Protein AF-A0A6B3H5G5-F1 (afdb_monomer)

pLDDT: mean 94.87, std 4.85, range [64.0, 98.5]

Structure (mmCIF, N/CA/C/O backbone):
data_AF-A0A6B3H5G5-F1
#
_entry.id   AF-A0A6B3H5G5-F1
#
loop_
_atom_site.group_PDB
_atom_site.id
_atom_site.type_symbol
_atom_site.label_atom_id
_atom_site.label_alt_id
_atom_site.label_comp_id
_atom_site.label_asym_id
_atom_site.label_entity_id
_atom_site.label_seq_id
_atom_site.pdbx_PDB_ins_code
_atom_site.Cartn_x
_atom_site.Cartn_y
_atom_site.Cartn_z
_atom_site.occupancy
_atom_site.B_iso_or_equiv
_atom_site.auth_seq_id
_atom_site.auth_comp_id
_atom_site.auth_asym_id
_atom_site.auth_atom_id
_atom_site.pdbx_PDB_model_num
ATOM 1 N N . GLU A 1 1 ? -18.744 6.953 0.540 1.00 64.00 1 GLU A N 1
ATOM 2 C CA . GLU A 1 1 ? -17.749 6.912 1.635 1.00 64.00 1 GLU A CA 1
ATOM 3 C C . GLU A 1 1 ? -18.226 5.958 2.720 1.00 64.00 1 GLU A C 1
ATOM 5 O O . GLU A 1 1 ? -19.420 5.956 2.999 1.00 64.00 1 GLU A O 1
ATOM 10 N N . MET A 1 2 ? -17.332 5.148 3.299 1.00 77.56 2 MET A N 1
ATOM 11 C CA . MET A 1 2 ? -17.691 4.092 4.265 1.00 77.56 2 MET A CA 1
ATOM 12 C C . MET A 1 2 ? -17.851 4.595 5.716 1.00 77.56 2 MET A C 1
ATOM 14 O O . MET A 1 2 ? -18.307 3.832 6.554 1.00 77.56 2 MET A O 1
ATOM 18 N N . LYS A 1 3 ? -17.552 5.875 6.009 1.00 86.88 3 LYS A N 1
ATOM 19 C CA . LYS A 1 3 ? -17.696 6.516 7.341 1.00 86.88 3 LYS A CA 1
ATOM 20 C C . LYS A 1 3 ? -17.151 5.666 8.506 1.00 86.88 3 LYS A C 1
ATOM 22 O O . LYS A 1 3 ? -17.799 5.536 9.541 1.00 86.88 3 LYS A O 1
ATOM 27 N N . LEU A 1 4 ? -15.970 5.086 8.314 1.00 91.94 4 LEU A N 1
ATOM 28 C CA . LEU A 1 4 ? -15.267 4.275 9.309 1.00 91.94 4 LEU A CA 1
ATOM 29 C C . LEU A 1 4 ? -14.257 5.147 10.070 1.00 91.94 4 LEU A C 1
ATOM 31 O O . LEU A 1 4 ? -13.715 6.088 9.490 1.00 91.94 4 LEU A O 1
ATOM 35 N N . ASP A 1 5 ? -14.013 4.847 11.348 1.00 93.38 5 ASP A N 1
ATOM 36 C CA . ASP A 1 5 ? -12.948 5.497 12.124 1.00 93.38 5 ASP A CA 1
ATOM 37 C C . ASP A 1 5 ? -11.611 4.795 11.857 1.00 93.38 5 ASP A C 1
ATOM 39 O O . ASP A 1 5 ? -11.483 3.596 12.089 1.00 93.38 5 ASP A O 1
ATOM 43 N N . THR A 1 6 ? -10.633 5.539 11.343 1.00 93.44 6 THR A N 1
ATOM 44 C CA . THR A 1 6 ? -9.318 5.029 10.924 1.00 93.44 6 THR A CA 1
ATOM 45 C C . THR A 1 6 ? -8.168 5.775 11.599 1.00 93.44 6 THR A C 1
ATOM 47 O O . THR A 1 6 ? -7.069 5.811 11.054 1.00 93.44 6 THR A O 1
ATOM 50 N N . LYS A 1 7 ? -8.409 6.451 12.731 1.00 93.12 7 LYS A N 1
ATOM 51 C CA . LYS A 1 7 ? -7.417 7.349 13.354 1.00 93.12 7 LYS A CA 1
ATOM 52 C C . LYS A 1 7 ? -6.081 6.691 13.697 1.00 93.12 7 LYS A C 1
ATOM 54 O O . LYS A 1 7 ? -5.065 7.369 13.599 1.00 93.12 7 LYS A O 1
ATOM 59 N N . ASP A 1 8 ? -6.097 5.406 14.032 1.00 92.69 8 ASP A N 1
ATOM 60 C CA . ASP A 1 8 ? -4.899 4.643 14.400 1.00 92.69 8 ASP A CA 1
ATOM 61 C C . ASP A 1 8 ? -4.405 3.732 13.265 1.00 92.69 8 ASP A C 1
ATOM 63 O O . ASP A 1 8 ? -3.553 2.878 13.481 1.00 92.69 8 ASP A O 1
ATOM 67 N N . ALA A 1 9 ? -4.940 3.894 12.048 1.00 95.88 9 ALA A N 1
ATOM 68 C CA . ALA A 1 9 ? -4.470 3.134 10.898 1.00 95.88 9 ALA A CA 1
ATOM 69 C C . ALA A 1 9 ? -3.086 3.621 10.451 1.00 95.88 9 ALA A C 1
ATOM 71 O O . ALA A 1 9 ? -2.831 4.826 10.358 1.00 95.88 9 ALA A O 1
ATOM 72 N N . SER A 1 10 ? -2.215 2.679 10.107 1.00 97.19 10 SER A N 1
ATOM 73 C CA . SER A 1 10 ? -0.854 2.938 9.649 1.00 97.19 10 SER A CA 1
ATOM 74 C C . SER A 1 10 ? -0.566 2.137 8.376 1.00 97.19 10 SER A C 1
ATOM 76 O O . SER A 1 10 ? -1.209 1.124 8.094 1.00 97.19 10 SER A O 1
ATOM 78 N N . VAL A 1 11 ? 0.350 2.635 7.542 1.00 97.12 11 VAL A N 1
ATOM 79 C CA . VAL A 1 11 ? 0.743 1.955 6.304 1.00 97.12 11 VAL A CA 1
ATOM 80 C C . VAL A 1 11 ? 2.254 2.009 6.150 1.00 97.12 11 VAL A C 1
ATOM 82 O O . VAL A 1 11 ? 2.834 3.095 6.078 1.00 97.12 11 VAL A O 1
ATOM 85 N N . THR A 1 12 ? 2.875 0.841 6.022 1.00 98.19 12 THR A N 1
ATOM 86 C CA . THR A 1 12 ? 4.291 0.692 5.679 1.00 98.19 12 THR A CA 1
ATOM 87 C C . THR A 1 12 ? 4.415 0.201 4.241 1.00 98.19 12 THR A C 1
ATOM 89 O O . THR A 1 12 ? 3.790 -0.782 3.853 1.00 98.19 12 THR A O 1
ATOM 92 N N . ALA A 1 13 ? 5.224 0.895 3.441 1.00 97.94 13 ALA A N 1
ATOM 93 C CA . ALA A 1 13 ? 5.524 0.518 2.065 1.00 97.94 13 ALA A CA 1
ATOM 94 C C . ALA A 1 13 ? 6.967 0.013 1.968 1.00 97.94 13 ALA A C 1
ATOM 96 O O . ALA A 1 13 ? 7.916 0.784 2.116 1.00 97.94 13 ALA A O 1
ATOM 97 N N . GLU A 1 14 ? 7.135 -1.275 1.695 1.00 98.38 14 GLU A N 1
ATOM 98 C CA . GLU A 1 14 ? 8.432 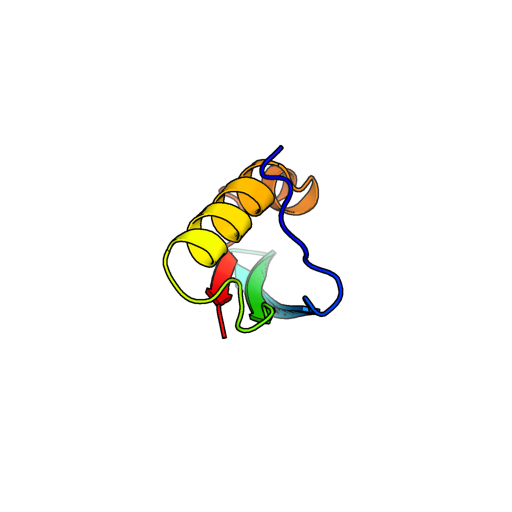-1.886 1.423 1.00 98.38 14 GLU A CA 1
ATOM 99 C C . GLU A 1 14 ? 8.656 -1.905 -0.088 1.00 98.38 14 GLU A C 1
ATOM 101 O O . GLU A 1 14 ? 7.981 -2.629 -0.819 1.00 98.38 14 GLU A O 1
ATOM 106 N N . VAL A 1 15 ? 9.587 -1.080 -0.570 1.00 98.25 15 VAL A N 1
ATOM 107 C CA . 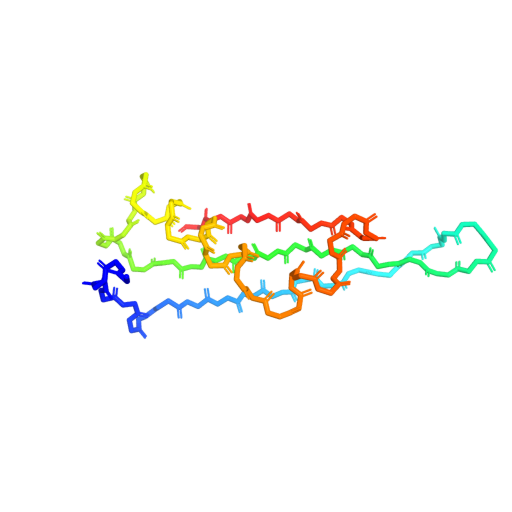VAL A 1 15 ? 9.888 -0.959 -2.001 1.00 98.25 15 VAL A CA 1
ATOM 108 C C . VAL A 1 15 ? 11.179 -1.699 -2.313 1.00 98.25 15 VAL A C 1
ATOM 110 O O . VAL A 1 15 ? 12.238 -1.386 -1.769 1.00 98.25 15 VAL A O 1
ATOM 113 N N . SER A 1 16 ? 11.093 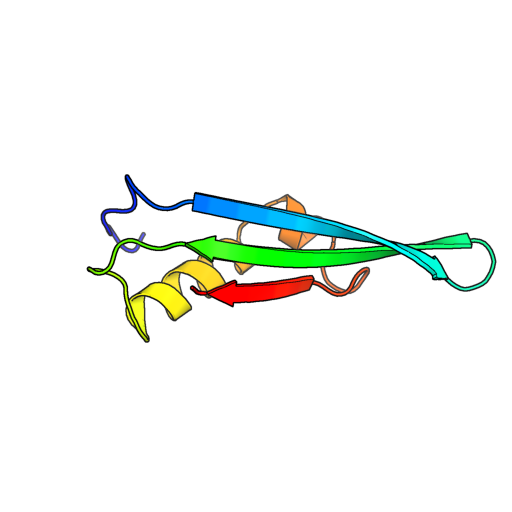-2.660 -3.224 1.00 98.25 16 SER A N 1
ATOM 114 C CA . 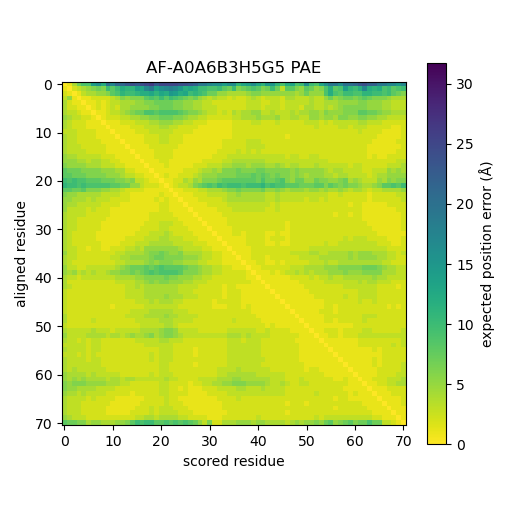SER A 1 16 ? 12.236 -3.400 -3.748 1.00 98.25 16 SER A CA 1
ATOM 115 C C . SER A 1 16 ? 12.579 -2.935 -5.161 1.00 98.25 16 SER A C 1
ATOM 117 O O . SER A 1 16 ? 11.711 -2.476 -5.905 1.00 98.25 16 SER A O 1
ATOM 119 N N . ILE A 1 17 ? 13.857 -3.048 -5.525 1.00 98.19 17 ILE A N 1
ATOM 120 C CA . ILE A 1 17 ? 14.358 -2.791 -6.874 1.00 98.19 17 ILE A CA 1
ATOM 121 C C . ILE A 1 17 ? 15.143 -4.009 -7.351 1.00 98.19 17 ILE A C 1
ATOM 123 O O . ILE A 1 17 ? 15.958 -4.567 -6.614 1.00 98.19 17 ILE A O 1
ATOM 127 N N . GLY A 1 18 ? 14.899 -4.416 -8.590 1.00 97.06 18 GLY A N 1
ATOM 128 C CA . GLY A 1 18 ? 15.538 -5.572 -9.205 1.00 97.06 18 GLY A CA 1
ATOM 129 C C . GLY A 1 18 ? 15.785 -5.351 -10.688 1.00 97.06 18 GLY A C 1
ATOM 130 O O . GLY A 1 18 ? 15.353 -4.353 -11.262 1.00 97.06 18 GLY A O 1
ATOM 131 N N . LYS A 1 19 ? 16.506 -6.279 -11.317 1.00 96.75 19 LYS A N 1
ATOM 132 C CA . LYS A 1 19 ? 16.703 -6.259 -12.768 1.00 96.75 19 LYS A CA 1
ATOM 133 C C . LYS A 1 19 ? 15.393 -6.624 -13.470 1.00 96.75 19 LYS A C 1
ATOM 135 O O . LYS A 1 19 ? 14.792 -7.635 -13.120 1.00 96.75 19 LYS A O 1
ATOM 140 N N . ASP A 1 20 ? 15.019 -5.851 -14.483 1.00 95.44 20 ASP A N 1
ATOM 141 C CA . ASP A 1 20 ? 13.861 -6.112 -15.341 1.00 95.44 20 ASP A CA 1
ATOM 142 C C . ASP A 1 20 ? 14.229 -5.822 -16.804 1.00 95.44 20 ASP A C 1
ATOM 144 O O . ASP A 1 20 ? 14.499 -4.680 -17.182 1.00 95.44 20 ASP A O 1
ATOM 148 N N . GLY A 1 21 ? 14.348 -6.881 -17.609 1.00 93.12 21 GLY A N 1
ATOM 149 C CA . GLY A 1 21 ? 14.882 -6.806 -18.971 1.00 93.12 21 GLY A CA 1
ATOM 150 C C . GLY A 1 21 ? 16.268 -6.147 -19.034 1.00 93.12 21 GLY A C 1
ATOM 151 O O . GLY A 1 21 ? 17.218 -6.586 -18.373 1.00 93.12 21 GLY A O 1
ATOM 152 N N . ASP A 1 22 ? 16.362 -5.082 -19.832 1.00 95.38 22 ASP A N 1
ATOM 153 C CA . ASP A 1 22 ? 17.568 -4.260 -20.003 1.00 95.38 22 ASP A CA 1
ATOM 154 C C . ASP A 1 22 ? 17.660 -3.100 -18.986 1.00 95.38 22 ASP A C 1
ATOM 156 O O . ASP A 1 22 ? 18.569 -2.272 -19.066 1.00 95.38 22 ASP A O 1
ATOM 160 N N . GLY A 1 23 ? 16.734 -3.030 -18.020 1.00 96.12 23 GLY A N 1
ATOM 161 C CA . GLY A 1 23 ? 16.643 -1.974 -17.013 1.00 96.12 23 GLY A CA 1
ATOM 162 C C . GLY A 1 23 ? 16.381 -2.491 -15.595 1.00 96.12 23 GLY A C 1
ATOM 163 O O . GLY A 1 23 ? 16.810 -3.583 -15.211 1.00 96.12 23 GLY A O 1
ATOM 164 N N . PHE A 1 24 ? 15.697 -1.664 -14.801 1.00 97.62 24 PHE A N 1
ATOM 165 C CA . PHE A 1 24 ? 15.299 -1.972 -13.428 1.00 97.62 24 PHE A CA 1
ATOM 166 C C . PHE A 1 24 ? 13.783 -1.904 -13.280 1.00 97.62 24 PHE A C 1
ATOM 168 O O . PHE A 1 24 ? 13.152 -0.982 -13.796 1.00 97.62 24 PHE A O 1
ATOM 175 N N . GLY A 1 25 ? 13.235 -2.845 -12.521 1.00 97.38 25 GLY A N 1
ATOM 176 C CA . GLY A 1 25 ? 11.841 -2.874 -12.103 1.00 97.38 25 GLY A CA 1
ATOM 177 C C . GLY A 1 25 ? 11.722 -2.629 -10.604 1.00 97.38 25 GLY A C 1
ATOM 178 O O . GLY A 1 25 ? 12.681 -2.823 -9.849 1.00 97.38 25 GLY A O 1
ATOM 179 N N . LEU A 1 26 ? 10.535 -2.208 -10.179 1.00 98.31 26 LEU A N 1
ATOM 180 C CA . LEU A 1 26 ? 10.171 -2.101 -8.770 1.00 98.31 26 LEU A CA 1
ATOM 181 C C . LEU A 1 26 ? 9.110 -3.147 -8.435 1.00 98.31 26 LEU A C 1
ATOM 183 O O . LEU A 1 26 ? 8.319 -3.518 -9.296 1.00 98.31 26 LEU A O 1
ATOM 187 N N . ALA A 1 27 ? 9.060 -3.562 -7.176 1.00 98.06 27 ALA A N 1
ATOM 188 C CA . ALA A 1 27 ? 7.925 -4.279 -6.600 1.00 98.06 27 ALA A CA 1
ATOM 189 C C . ALA A 1 27 ? 7.690 -3.777 -5.174 1.00 98.06 27 ALA A C 1
ATOM 191 O O . ALA A 1 27 ? 8.643 -3.368 -4.499 1.00 98.06 27 ALA A O 1
ATOM 192 N N . VAL A 1 28 ? 6.433 -3.772 -4.730 1.00 98.50 28 VAL A N 1
ATOM 193 C CA . VAL A 1 28 ? 6.040 -3.148 -3.460 1.00 98.50 28 VAL A CA 1
ATOM 194 C C . VAL A 1 28 ? 5.199 -4.093 -2.613 1.00 98.50 28 VAL A C 1
ATOM 196 O O . VAL A 1 28 ? 4.223 -4.656 -3.101 1.00 98.50 28 VAL A O 1
ATOM 199 N N . ILE A 1 29 ? 5.523 -4.191 -1.325 1.00 98.38 29 ILE A N 1
ATOM 200 C CA . ILE A 1 29 ? 4.636 -4.767 -0.310 1.00 98.38 29 ILE A CA 1
ATOM 201 C C . ILE A 1 29 ? 4.083 -3.617 0.529 1.00 98.38 29 ILE A C 1
ATOM 203 O O . ILE A 1 29 ? 4.837 -2.829 1.098 1.00 98.38 29 ILE A O 1
ATOM 207 N N . MET A 1 30 ? 2.761 -3.505 0.590 1.00 97.81 30 MET A N 1
ATOM 208 C CA . MET A 1 30 ? 2.057 -2.532 1.418 1.00 97.81 30 MET A CA 1
ATOM 209 C C . MET A 1 30 ? 1.478 -3.255 2.631 1.00 97.81 30 MET A C 1
ATOM 211 O O . MET A 1 30 ? 0.505 -3.998 2.500 1.00 97.81 30 MET A O 1
ATOM 215 N N . ARG A 1 31 ? 2.060 -3.020 3.805 1.00 97.81 31 ARG A N 1
ATOM 216 C CA . ARG A 1 31 ? 1.537 -3.498 5.088 1.00 97.81 31 ARG A CA 1
ATOM 217 C C . ARG A 1 31 ? 0.601 -2.453 5.656 1.00 97.81 31 ARG A C 1
ATOM 219 O O . ARG A 1 31 ? 1.002 -1.303 5.823 1.00 97.81 31 ARG A O 1
ATOM 226 N N . VAL A 1 32 ? -0.641 -2.839 5.897 1.00 97.38 32 VAL A N 1
ATOM 227 C CA . VAL A 1 32 ? -1.685 -1.967 6.418 1.00 97.38 32 VAL A CA 1
ATOM 228 C C . VAL A 1 32 ? -2.064 -2.454 7.803 1.00 97.38 32 VAL A C 1
ATOM 230 O O . VAL A 1 32 ? -2.656 -3.519 7.948 1.00 97.38 32 VAL A O 1
ATOM 233 N N . GLU A 1 33 ? -1.763 -1.636 8.798 1.00 96.94 33 GLU A N 1
ATOM 234 C CA . GLU A 1 33 ? -2.240 -1.827 10.159 1.00 96.94 33 GLU A CA 1
ATOM 235 C C . GLU A 1 33 ? -3.566 -1.081 10.295 1.00 96.94 33 GLU A C 1
ATOM 237 O O . GLU A 1 33 ? -3.659 0.122 10.017 1.00 96.94 33 GLU A O 1
ATOM 242 N N . LEU A 1 34 ? -4.614 -1.798 10.693 1.00 95.88 34 LEU A N 1
ATOM 243 C CA . LEU A 1 34 ? -5.925 -1.218 10.953 1.00 95.88 34 LEU A CA 1
ATOM 244 C C . LEU A 1 34 ? -6.251 -1.294 12.448 1.00 95.88 34 LEU A C 1
ATOM 246 O O . LEU A 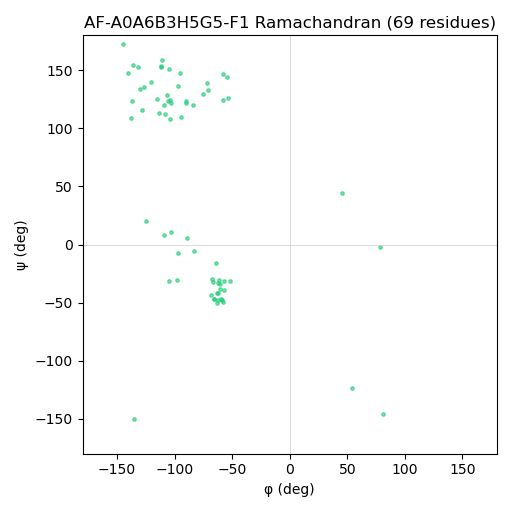1 34 ? -5.810 -2.216 13.128 1.00 95.88 34 LEU A O 1
ATOM 250 N N . PRO A 1 35 ? -7.080 -0.371 12.967 1.00 95.56 35 PRO A N 1
ATOM 251 C CA . PRO A 1 35 ? -7.664 -0.528 14.292 1.00 95.56 35 PRO A CA 1
ATOM 252 C C . PRO A 1 35 ? -8.401 -1.869 14.419 1.00 95.56 35 PRO A C 1
ATOM 254 O O . PRO A 1 35 ? -9.109 -2.265 13.491 1.00 95.56 35 PRO A O 1
ATOM 257 N N . ASP A 1 36 ? -8.350 -2.500 15.597 1.00 93.00 36 ASP A N 1
ATOM 258 C CA . ASP A 1 36 ? -9.034 -3.778 15.880 1.00 93.00 36 ASP A CA 1
ATOM 259 C C . ASP A 1 36 ? -10.532 -3.759 15.523 1.00 93.00 36 ASP A C 1
ATOM 261 O O . ASP A 1 36 ? -11.114 -4.768 15.122 1.00 93.00 36 ASP A O 1
ATOM 265 N N . SER A 1 37 ? -11.176 -2.592 15.631 1.00 93.62 37 SER A N 1
ATOM 266 C CA . SER A 1 37 ? -12.585 -2.384 15.270 1.00 93.62 37 SER A CA 1
ATOM 267 C C . SER A 1 37 ? -12.885 -2.592 13.780 1.00 93.62 37 SER A C 1
ATOM 269 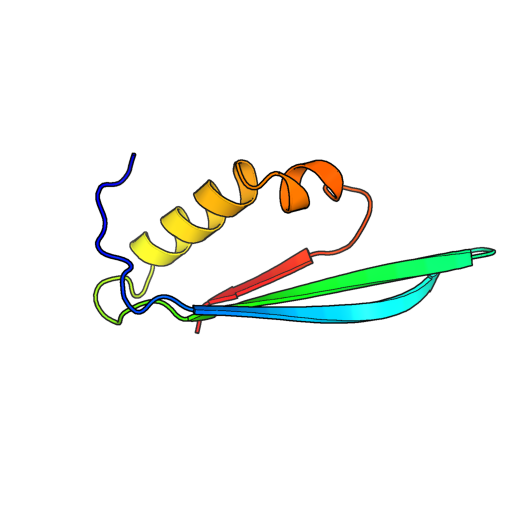O O . SER A 1 37 ? -14.050 -2.737 13.403 1.00 93.62 37 SER A O 1
ATOM 271 N N . LEU A 1 38 ? -11.851 -2.609 12.938 1.00 94.06 38 LEU A N 1
ATOM 272 C CA . LEU A 1 38 ? -11.915 -2.817 11.496 1.00 94.06 38 LEU A CA 1
ATOM 273 C C . LEU A 1 38 ? -11.352 -4.177 11.065 1.00 94.06 38 LEU A C 1
ATOM 275 O O . LEU A 1 38 ? -11.255 -4.426 9.864 1.00 94.06 38 LEU A O 1
ATOM 279 N N . ALA A 1 39 ? -11.038 -5.071 12.006 1.00 90.19 39 ALA A N 1
ATOM 280 C CA . ALA A 1 39 ? -10.551 -6.408 11.695 1.00 90.19 39 ALA A CA 1
ATOM 281 C C . ALA A 1 39 ? -11.533 -7.206 10.810 1.00 90.19 39 ALA A C 1
ATOM 283 O O . ALA A 1 39 ? -12.760 -7.095 10.912 1.00 90.19 39 ALA A O 1
ATOM 284 N N . GLY A 1 40 ? -10.979 -8.053 9.940 1.00 91.62 40 GLY A N 1
ATOM 285 C CA . GLY A 1 40 ? -11.742 -8.929 9.052 1.00 91.62 40 GLY A CA 1
ATOM 286 C C . GLY A 1 40 ? -12.267 -8.241 7.786 1.00 91.62 40 GLY A C 1
ATOM 287 O O . GLY A 1 40 ? -11.622 -7.375 7.198 1.00 91.62 40 GLY A O 1
ATOM 288 N N . GLU A 1 41 ? -13.449 -8.662 7.327 1.00 93.81 41 GLU A N 1
ATOM 289 C CA . GLU A 1 41 ? -13.963 -8.337 5.986 1.00 93.81 41 GLU A CA 1
ATOM 290 C C . GLU A 1 41 ? -14.178 -6.828 5.759 1.00 93.81 41 GLU A C 1
ATOM 292 O O . GLU A 1 41 ? -13.997 -6.326 4.649 1.00 93.81 41 GLU A O 1
ATOM 297 N N . THR A 1 42 ? -14.550 -6.083 6.804 1.00 92.69 42 THR A N 1
ATOM 298 C CA . THR A 1 42 ? -14.764 -4.631 6.705 1.00 92.69 42 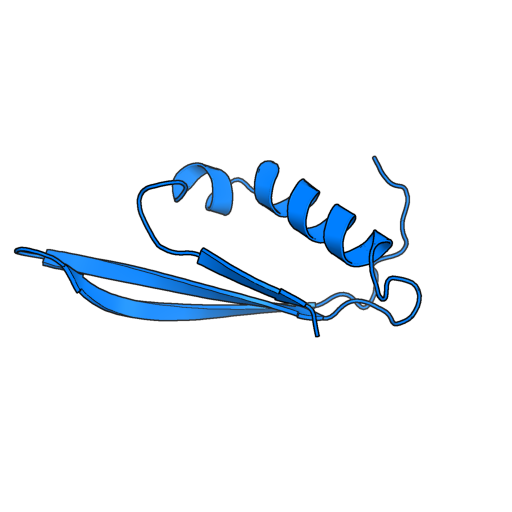THR A CA 1
ATOM 299 C C . THR A 1 42 ? -13.461 -3.896 6.396 1.00 92.69 42 THR A C 1
ATOM 301 O O . THR A 1 42 ? -13.438 -3.065 5.484 1.00 92.69 42 THR A O 1
ATOM 304 N N . GLY A 1 43 ? -12.379 -4.215 7.112 1.00 94.25 43 GLY A N 1
ATOM 305 C CA . GLY A 1 43 ? -11.050 -3.659 6.863 1.00 94.25 43 GLY A CA 1
ATOM 306 C C . GLY A 1 43 ? -10.518 -4.052 5.493 1.00 94.25 43 GLY A C 1
ATOM 307 O O . GLY A 1 43 ? -10.040 -3.195 4.752 1.00 94.25 43 GLY A O 1
ATOM 308 N N . GLN A 1 44 ? -10.717 -5.310 5.093 1.00 94.31 44 GLN A N 1
ATOM 309 C CA . GLN A 1 44 ? -10.331 -5.770 3.761 1.00 94.31 44 GLN A CA 1
ATOM 310 C C . GLN A 1 44 ? -11.016 -4.962 2.649 1.00 94.31 44 GLN A C 1
ATOM 312 O O . GLN A 1 44 ? -10.342 -4.411 1.778 1.00 94.31 44 GLN A O 1
ATOM 317 N N . LYS A 1 45 ? -12.341 -4.785 2.722 1.00 94.62 45 LYS A N 1
ATOM 318 C CA . LYS A 1 45 ? -13.089 -3.964 1.754 1.00 94.62 45 LYS A CA 1
ATOM 319 C C . LYS A 1 45 ? -12.631 -2.507 1.740 1.00 94.62 45 LYS A C 1
ATOM 321 O O . LYS A 1 45 ? -12.584 -1.895 0.674 1.00 94.62 45 LYS A O 1
ATOM 326 N N . LEU A 1 46 ? -12.305 -1.942 2.905 1.00 94.81 46 LEU A N 1
ATOM 327 C CA . LEU A 1 46 ? -11.785 -0.578 3.012 1.00 94.81 46 LEU A CA 1
ATOM 328 C C . LEU A 1 46 ? -10.440 -0.434 2.284 1.00 94.81 46 LEU A C 1
ATOM 330 O O . LEU A 1 46 ? -10.261 0.512 1.509 1.00 94.81 46 LEU A O 1
ATOM 334 N N . VAL A 1 47 ? -9.512 -1.365 2.511 1.00 95.88 47 VAL A N 1
ATOM 335 C CA . VAL A 1 47 ? -8.174 -1.355 1.903 1.00 95.88 47 VAL A CA 1
ATOM 336 C C . VAL A 1 47 ? -8.259 -1.556 0.392 1.00 95.88 47 VAL A C 1
ATOM 338 O O . VAL A 1 47 ? -7.692 -0.761 -0.360 1.00 95.88 47 VAL A O 1
ATOM 341 N N . GLU A 1 48 ? -9.033 -2.539 -0.071 1.00 94.44 48 GLU A N 1
ATOM 342 C CA . GLU A 1 48 ? -9.242 -2.806 -1.499 1.00 94.44 48 GLU A CA 1
ATOM 343 C C . GLU A 1 48 ? -9.865 -1.603 -2.220 1.00 94.44 48 GLU A C 1
ATOM 345 O O . GLU A 1 48 ? -9.375 -1.168 -3.269 1.00 94.44 48 GLU A O 1
ATOM 350 N N . ALA A 1 49 ? -10.912 -1.008 -1.634 1.00 93.75 49 ALA A N 1
ATOM 351 C CA . ALA A 1 49 ? -11.525 0.193 -2.182 1.00 93.75 49 ALA A CA 1
ATOM 352 C C . ALA A 1 49 ? -10.497 1.327 -2.269 1.00 93.75 49 ALA A C 1
ATOM 354 O O . ALA A 1 49 ? -10.353 1.952 -3.318 1.00 93.75 49 ALA A O 1
ATOM 355 N N . THR A 1 50 ? -9.730 1.569 -1.206 1.00 94.62 50 THR A N 1
ATOM 356 C CA . THR A 1 50 ? -8.728 2.643 -1.172 1.00 94.62 50 THR A CA 1
ATOM 357 C C . THR A 1 50 ? -7.633 2.438 -2.217 1.00 94.62 50 THR A C 1
ATOM 359 O O . THR A 1 50 ? -7.284 3.383 -2.931 1.00 94.62 50 THR A O 1
ATOM 362 N N . HIS A 1 51 ? -7.150 1.207 -2.395 1.00 95.62 51 HIS A N 1
ATOM 363 C CA . HIS A 1 51 ? -6.177 0.863 -3.433 1.00 95.62 51 HIS A CA 1
ATOM 364 C C . HIS A 1 51 ? -6.717 1.121 -4.852 1.00 95.62 51 HIS A C 1
ATOM 366 O O . HIS A 1 51 ? -5.975 1.511 -5.758 1.00 95.62 51 HIS A O 1
ATOM 372 N N . ALA A 1 52 ? -8.031 0.993 -5.064 1.00 93.38 52 ALA A N 1
ATOM 373 C CA . ALA A 1 52 ? -8.6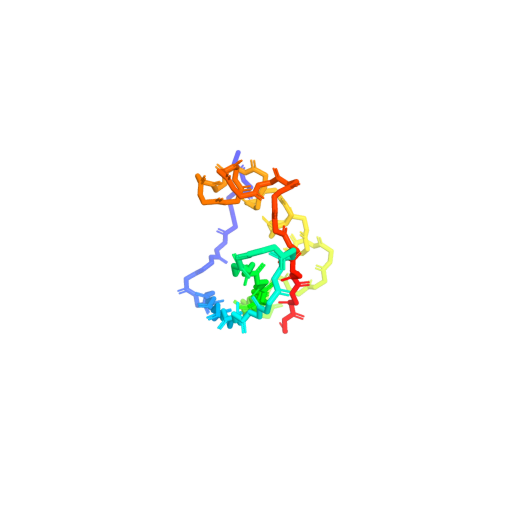48 1.343 -6.338 1.00 93.38 52 ALA A CA 1
ATOM 374 C C . ALA A 1 52 ? -8.617 2.858 -6.630 1.00 93.38 52 ALA A C 1
ATOM 376 O O . ALA A 1 52 ? -8.552 3.246 -7.803 1.00 93.38 52 ALA A O 1
ATOM 377 N N . TYR A 1 53 ? -8.639 3.707 -5.594 1.00 93.75 53 TYR A N 1
ATOM 378 C CA . TYR A 1 53 ? -8.710 5.168 -5.717 1.00 93.75 53 TYR A CA 1
ATOM 379 C C . TYR A 1 53 ? -7.362 5.885 -5.605 1.00 93.75 53 TYR A C 1
ATOM 381 O O . TYR A 1 53 ? -7.211 6.931 -6.247 1.00 93.75 53 TYR A O 1
ATOM 389 N N . CYS A 1 54 ? -6.411 5.338 -4.842 1.00 96.12 54 CYS A N 1
ATOM 390 C CA . CYS A 1 54 ? -5.107 5.943 -4.574 1.00 96.12 54 CYS A CA 1
ATOM 391 C C . CYS A 1 54 ? -4.376 6.323 -5.881 1.00 96.12 54 CYS A C 1
ATOM 393 O O . CYS A 1 54 ? -4.197 5.464 -6.751 1.00 96.12 54 CYS A O 1
ATOM 395 N N . PRO A 1 55 ? -3.929 7.586 -6.044 1.00 97.56 55 PRO A N 1
ATOM 396 C CA . PRO A 1 55 ? -3.239 8.026 -7.257 1.00 97.56 55 PRO A CA 1
ATOM 397 C C . PRO A 1 55 ? -1.986 7.210 -7.586 1.00 97.56 55 PRO A C 1
ATOM 399 O O . PRO A 1 55 ? -1.776 6.883 -8.751 1.00 97.56 55 PRO A O 1
ATOM 402 N N . TYR A 1 56 ? -1.200 6.824 -6.575 1.00 97.69 56 TYR A N 1
ATOM 403 C CA . TYR A 1 56 ? -0.021 5.974 -6.770 1.00 97.69 56 TYR A CA 1
ATOM 404 C C . TYR A 1 56 ? -0.414 4.598 -7.303 1.00 97.69 56 TYR A C 1
ATOM 406 O O . TYR A 1 56 ? 0.084 4.186 -8.344 1.00 97.69 56 TYR A O 1
ATOM 414 N N . SER A 1 57 ? -1.380 3.935 -6.664 1.00 96.75 57 SER A N 1
ATOM 415 C CA . SER A 1 57 ? -1.879 2.627 -7.103 1.00 96.75 57 SER A CA 1
ATOM 416 C C . SER A 1 57 ? -2.475 2.662 -8.511 1.00 96.75 57 SER A C 1
ATOM 418 O O . SER A 1 57 ? -2.355 1.696 -9.256 1.00 96.75 57 SER A O 1
ATOM 420 N N . LYS A 1 58 ? -3.108 3.772 -8.914 1.00 96.88 58 LYS A N 1
ATOM 421 C CA . LYS A 1 58 ? -3.566 3.965 -10.299 1.00 96.88 58 LYS A CA 1
ATOM 422 C C . LYS A 1 58 ? -2.405 4.129 -11.274 1.00 96.88 58 LYS A C 1
ATOM 424 O O . LYS A 1 58 ? -2.457 3.552 -12.354 1.00 96.88 58 LYS A O 1
ATOM 429 N N . ALA A 1 59 ? -1.389 4.906 -10.908 1.00 97.81 59 ALA A N 1
ATOM 430 C CA . ALA A 1 59 ? -0.234 5.171 -11.760 1.00 97.81 59 ALA A CA 1
ATOM 431 C C . ALA A 1 59 ? 0.625 3.919 -12.001 1.00 97.81 59 ALA A C 1
ATOM 433 O O . ALA A 1 59 ? 1.210 3.770 -13.071 1.00 97.81 59 ALA A O 1
ATOM 434 N N . THR A 1 60 ? 0.692 3.013 -11.025 1.00 96.81 60 THR A N 1
ATOM 435 C CA . THR A 1 60 ? 1.544 1.819 -11.089 1.00 96.81 60 THR A CA 1
ATOM 436 C C . THR A 1 60 ? 0.817 0.553 -11.550 1.00 96.81 60 THR A C 1
ATOM 438 O O . THR A 1 60 ? 1.462 -0.467 -11.797 1.00 96.81 60 THR A O 1
ATOM 441 N N . ARG A 1 61 ? -0.514 0.596 -11.698 1.00 96.38 61 ARG A N 1
ATOM 442 C CA . ARG A 1 61 ? -1.333 -0.578 -12.028 1.00 96.38 61 ARG A CA 1
ATOM 443 C C . ARG A 1 61 ? -0.900 -1.232 -13.337 1.00 96.38 61 ARG A C 1
ATOM 445 O O . ARG A 1 61 ? -0.913 -0.595 -14.385 1.00 96.38 61 ARG A O 1
ATOM 452 N N . GLY A 1 62 ? -0.597 -2.526 -13.261 1.00 95.25 62 GLY A N 1
ATOM 453 C CA . GLY A 1 62 ? -0.181 -3.338 -14.406 1.00 95.25 62 GLY A CA 1
ATOM 454 C C . GLY A 1 62 ? 1.276 -3.139 -14.828 1.00 95.25 62 GLY A C 1
ATOM 455 O O . GLY A 1 62 ? 1.713 -3.827 -15.742 1.00 95.25 62 GLY A O 1
ATOM 456 N N . ASN A 1 63 ? 2.014 -2.237 -14.171 1.00 95.38 63 ASN A N 1
ATOM 457 C CA . ASN A 1 63 ? 3.424 -1.972 -14.462 1.00 95.38 63 ASN A CA 1
ATOM 458 C C . ASN A 1 63 ? 4.366 -2.581 -13.417 1.00 95.38 63 ASN A C 1
ATOM 460 O O . ASN A 1 63 ? 5.492 -2.921 -13.756 1.00 95.38 63 ASN A O 1
ATOM 464 N N . ILE A 1 64 ? 3.929 -2.681 -12.158 1.00 96.75 64 ILE A N 1
ATOM 465 C CA . ILE A 1 64 ? 4.692 -3.301 -11.068 1.00 96.75 64 ILE A CA 1
ATOM 466 C C . ILE A 1 64 ? 3.783 -4.190 -10.227 1.00 96.75 64 ILE A C 1
ATOM 468 O O . ILE A 1 64 ? 2.581 -3.921 -10.112 1.00 96.75 64 ILE A O 1
ATOM 472 N N . ASP A 1 65 ? 4.380 -5.185 -9.581 1.00 96.38 65 ASP A N 1
ATOM 473 C CA . ASP A 1 65 ? 3.689 -6.001 -8.592 1.00 96.38 65 ASP A CA 1
ATOM 474 C C . ASP A 1 65 ? 3.518 -5.219 -7.287 1.00 96.38 65 ASP A C 1
ATOM 476 O O . ASP A 1 65 ? 4.464 -4.627 -6.753 1.00 96.38 65 ASP A O 1
ATOM 480 N N . VAL A 1 66 ? 2.281 -5.205 -6.789 1.00 97.56 66 VAL A N 1
ATOM 481 C CA . VAL A 1 66 ? 1.925 -4.606 -5.503 1.00 97.56 66 VAL A CA 1
ATOM 482 C C . VAL A 1 66 ? 1.141 -5.625 -4.690 1.00 97.56 66 VAL A C 1
ATOM 484 O O . VAL A 1 66 ? 0.033 -6.003 -5.070 1.00 97.56 66 VAL A O 1
ATOM 487 N N . GLU A 1 67 ? 1.703 -6.039 -3.562 1.00 97.38 67 GLU A N 1
ATOM 488 C CA . GLU A 1 67 ? 1.052 -6.915 -2.592 1.00 97.38 67 GLU A CA 1
ATOM 489 C C . GLU A 1 67 ? 0.447 -6.080 -1.458 1.00 97.38 67 GLU A C 1
ATOM 491 O O . GLU A 1 67 ? 1.072 -5.136 -0.969 1.00 97.38 67 GLU A O 1
ATOM 496 N N . LEU A 1 68 ? -0.776 -6.413 -1.044 1.00 96.50 68 LEU A N 1
ATOM 497 C CA . LEU A 1 68 ? -1.439 -5.801 0.107 1.00 96.50 68 LEU A CA 1
ATOM 498 C C . LEU A 1 68 ? -1.500 -6.829 1.236 1.00 96.50 68 LEU A C 1
ATOM 500 O O . LEU A 1 68 ? -2.117 -7.881 1.075 1.00 96.50 68 LEU A O 1
ATOM 504 N N . VAL A 1 69 ? -0.895 -6.503 2.373 1.00 96.31 69 VAL A N 1
ATOM 505 C CA . VAL A 1 69 ? -0.932 -7.309 3.597 1.00 96.31 69 VAL A CA 1
ATOM 506 C C . VAL A 1 69 ? -1.667 -6.502 4.656 1.00 96.31 69 VAL A C 1
ATOM 508 O O . VAL A 1 69 ? -1.302 -5.359 4.914 1.00 96.31 69 VAL A O 1
ATOM 511 N N . ILE A 1 70 ? -2.714 -7.076 5.243 1.00 94.75 70 ILE A N 1
ATOM 512 C CA . ILE A 1 70 ? -3.437 -6.468 6.364 1.00 94.75 70 ILE A CA 1
ATOM 513 C C . ILE A 1 70 ? -3.002 -7.206 7.626 1.00 94.75 70 ILE A C 1
ATOM 515 O O . ILE A 1 70 ? -3.079 -8.437 7.652 1.00 94.75 70 ILE A O 1
ATOM 519 N N . GLU A 1 71 ? -2.513 -6.456 8.611 1.00 88.94 71 GLU A N 1
ATOM 520 C CA . GLU A 1 71 ? -2.022 -6.979 9.894 1.00 88.94 71 GLU A CA 1
ATOM 521 C C . GLU A 1 71 ? -3.094 -6.939 10.988 1.00 88.94 71 GLU A C 1
ATOM 523 O O . GLU A 1 71 ? -3.944 -6.014 10.960 1.00 88.94 71 GLU A O 1
#

Solvent-accessible surface area (backbone atoms only — not comparable to full-atom values): 4389 Å² total; per-residue (Å²): 134,87,87,72,92,59,89,75,45,46,78,49,76,50,77,47,78,46,83,38,91,98,50,73,40,56,40,35,4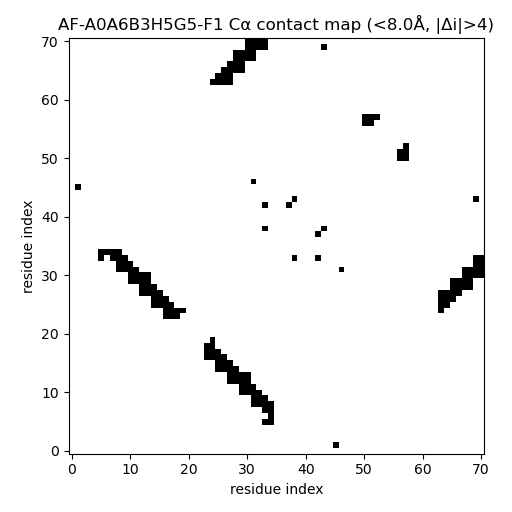2,36,40,35,41,56,45,79,94,36,60,64,73,64,35,52,53,52,52,56,53,46,50,71,67,36,68,65,51,58,74,40,60,94,76,45,60,73,47,82,44,78,99

Nearest PDB structures (foldseek):
  6ecy-assembly1_B  TM=9.675E-01  e=1.585E-07  Chromobacterium violaceum ATCC 12472
  1n2f-assembly1_B  TM=9.678E-01  e=2.756E-07  Pseudomonas aeruginosa PAO1
  6ebg-assembly2_C  TM=9.479E-01  e=2.756E-07  Chromobacterium violaceum
  4mh4-assembly1_B  TM=9.155E-01  e=8.336E-07  Burkholderia cenocepacia J2315
  1usp-assembly1_A  TM=9.103E-01  e=3.325E-06  Deinococcus radiodurans R1 = ATCC 13939 = DSM 20539

Foldseek 3Di:
DLPDDFPPKDKDKDKDWDDDVVRIAIEIEIEIEGPPVCPDPNVVVVVVVCCVVDPVSVVCPPPYHYHYHYD

Mean predicted aligned error: 3.05 Å

Radius of gyration: 14.02 Å; Cα contacts (8 Å, |Δi|>4): 86; chains: 1; bounding box: 35×17×36 Å

Secondary structure (DSSP, 8-state):
------TT-EEEEEEEEEEETTEEEEEEEEEEE--GGGTTHHHHHHHHHHHHH-HHHHHHTTTSEEEEEE-

Sequence (71 aa):
EMKLDTKDASVTAEVSIGKDGDGFGLAVIMRVELPDSLAGETGQKLVEATHAYCPYSKATRGNIDVELVIE